Protein AF-A0A2S7KVQ4-F1 (afdb_monomer_lite)

Structure (mmCIF, N/CA/C/O backbone):
data_AF-A0A2S7KVQ4-F1
#
_entry.id   AF-A0A2S7KVQ4-F1
#
loop_
_atom_site.group_PDB
_atom_site.id
_atom_site.type_symbol
_atom_site.la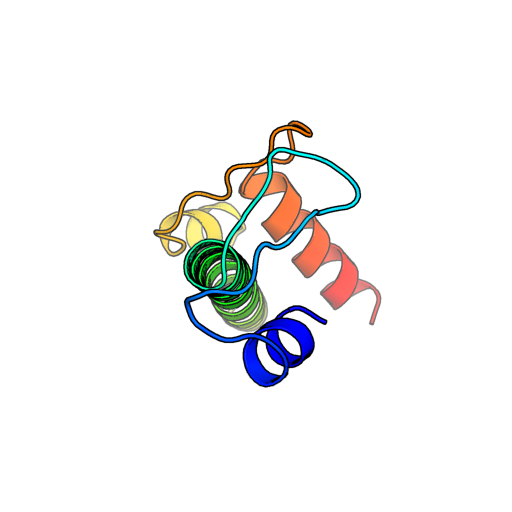bel_atom_id
_atom_site.label_alt_id
_atom_site.label_comp_id
_atom_site.label_asym_id
_atom_site.label_entity_id
_atom_site.label_seq_id
_atom_site.pdbx_PDB_ins_code
_atom_site.Cartn_x
_atom_site.Cartn_y
_atom_site.Cartn_z
_atom_site.occupancy
_atom_site.B_iso_or_equiv
_atom_site.auth_seq_id
_atom_site.auth_comp_id
_atom_site.auth_asym_id
_atom_site.auth_atom_id
_atom_site.pdbx_PDB_model_num
ATOM 1 N N . MET A 1 1 ? -7.375 1.061 -12.945 1.00 79.75 1 MET A N 1
ATOM 2 C CA . MET A 1 1 ? -6.253 1.591 -13.749 1.00 79.75 1 MET A CA 1
ATOM 3 C C . MET A 1 1 ? -4.998 0.715 -13.680 1.00 79.75 1 MET A C 1
ATOM 5 O O . MET A 1 1 ? -4.664 0.129 -14.695 1.00 79.75 1 MET A O 1
ATOM 9 N N . LEU A 1 2 ? -4.332 0.527 -12.526 1.00 86.19 2 LEU A N 1
ATOM 10 C CA . LEU A 1 2 ? -3.074 -0.258 -12.465 1.00 86.19 2 LEU A CA 1
ATOM 11 C C . LEU A 1 2 ? -3.210 -1.707 -12.973 1.00 86.19 2 LEU A C 1
ATOM 13 O O . LEU A 1 2 ? -2.340 -2.190 -13.689 1.00 86.19 2 LEU A O 1
ATOM 17 N N . ASN A 1 3 ? -4.331 -2.378 -12.685 1.00 86.25 3 ASN A N 1
ATOM 18 C CA . ASN A 1 3 ? -4.602 -3.719 -13.222 1.00 86.25 3 ASN A CA 1
ATOM 19 C C . ASN A 1 3 ? -4.738 -3.753 -14.750 1.00 86.25 3 ASN A C 1
ATOM 21 O O . ASN A 1 3 ? -4.348 -4.739 -15.358 1.00 86.25 3 ASN A O 1
ATOM 25 N N . GLN A 1 4 ? -5.249 -2.689 -15.377 1.00 89.94 4 GLN A N 1
ATOM 26 C CA . GLN A 1 4 ? -5.343 -2.625 -16.840 1.00 89.94 4 GLN A CA 1
ATOM 27 C C . GLN A 1 4 ? -3.949 -2.523 -17.459 1.00 89.94 4 GLN A C 1
ATOM 29 O O . GLN A 1 4 ? -3.666 -3.227 -18.416 1.00 89.94 4 GLN A O 1
ATOM 34 N N . ILE A 1 5 ? -3.060 -1.719 -16.863 1.00 87.69 5 ILE A N 1
ATOM 35 C CA . ILE A 1 5 ? -1.660 -1.624 -17.298 1.00 87.69 5 ILE A CA 1
ATOM 36 C C . ILE A 1 5 ? -0.996 -3.001 -17.217 1.00 87.69 5 ILE A C 1
ATOM 38 O O . ILE A 1 5 ? -0.415 -3.444 -18.195 1.00 87.69 5 ILE A O 1
ATOM 42 N N . ILE A 1 6 ? -1.153 -3.717 -16.097 1.00 88.75 6 ILE A N 1
ATOM 43 C CA . ILE A 1 6 ? -0.563 -5.055 -15.899 1.00 88.75 6 ILE A CA 1
ATOM 44 C C . ILE A 1 6 ? -1.030 -6.074 -16.952 1.00 88.75 6 ILE A C 1
ATOM 46 O O . ILE A 1 6 ? -0.271 -6.979 -17.275 1.00 88.75 6 ILE A O 1
ATOM 50 N N . ILE A 1 7 ? -2.255 -5.950 -17.469 1.00 92.00 7 ILE A N 1
ATOM 51 C CA . ILE A 1 7 ? -2.800 -6.855 -18.497 1.00 92.00 7 ILE A CA 1
ATOM 52 C C . ILE A 1 7 ? -2.242 -6.538 -19.894 1.00 92.00 7 ILE A C 1
ATOM 54 O O . ILE A 1 7 ? -2.179 -7.426 -20.737 1.00 92.00 7 ILE A O 1
ATOM 58 N N . LEU A 1 8 ? -1.860 -5.286 -20.151 1.00 90.69 8 LEU A N 1
ATOM 59 C CA . LEU A 1 8 ? -1.474 -4.805 -21.483 1.00 90.69 8 LEU A CA 1
ATOM 60 C C . LEU A 1 8 ? 0.029 -4.877 -21.766 1.00 90.69 8 LEU A C 1
ATOM 62 O O . LEU A 1 8 ? 0.426 -4.750 -22.920 1.00 90.69 8 LEU A O 1
ATOM 66 N N . VAL A 1 9 ? 0.852 -5.016 -20.730 1.00 90.88 9 VAL A N 1
ATOM 67 C CA . VAL A 1 9 ? 2.312 -4.904 -20.821 1.00 90.88 9 VAL A CA 1
ATOM 68 C C . VAL A 1 9 ? 2.987 -6.233 -20.486 1.00 90.88 9 VAL A C 1
ATOM 70 O O . VAL A 1 9 ? 2.477 -7.006 -19.674 1.00 90.88 9 VAL A O 1
ATOM 73 N N . ASP A 1 10 ? 4.152 -6.477 -21.078 1.00 92.19 10 ASP A N 1
ATOM 74 C CA . ASP A 1 10 ? 5.013 -7.631 -20.790 1.00 92.19 10 ASP A CA 1
ATOM 75 C C . ASP A 1 10 ? 6.282 -7.219 -20.016 1.00 92.19 10 ASP A C 1
ATOM 77 O O . ASP A 1 10 ? 6.442 -6.063 -19.610 1.00 92.19 10 ASP A O 1
ATOM 81 N N . GLU A 1 11 ? 7.191 -8.166 -19.774 1.00 90.38 11 GLU A N 1
ATOM 82 C CA . GLU A 1 11 ? 8.461 -7.908 -19.087 1.00 90.38 11 GLU A CA 1
ATOM 83 C C . GLU A 1 11 ? 9.425 -6.973 -19.835 1.00 90.38 11 GLU A C 1
ATOM 85 O O . GLU A 1 11 ? 10.299 -6.387 -19.196 1.00 90.38 11 GLU A O 1
ATOM 90 N N . ASN A 1 12 ? 9.264 -6.801 -21.150 1.00 93.44 12 ASN A N 1
ATOM 91 C CA . ASN A 1 12 ? 10.130 -5.964 -21.986 1.00 93.44 12 ASN A CA 1
ATOM 92 C C . ASN A 1 12 ? 9.565 -4.552 -22.185 1.00 93.44 12 ASN A C 1
ATOM 94 O O . ASN A 1 12 ? 10.235 -3.671 -22.729 1.00 93.44 12 ASN A O 1
ATOM 98 N N . THR A 1 13 ? 8.329 -4.322 -21.748 1.00 94.31 13 THR A N 1
ATOM 99 C CA . THR A 1 13 ? 7.639 -3.053 -21.930 1.00 94.31 13 THR A CA 1
ATOM 100 C C . THR A 1 13 ? 8.165 -1.992 -20.963 1.00 94.31 13 THR A C 1
ATOM 102 O O . THR A 1 13 ? 8.103 -2.133 -19.739 1.00 94.31 13 THR A O 1
ATOM 105 N N . ILE A 1 14 ? 8.626 -0.874 -21.526 1.00 93.19 14 ILE A N 1
ATOM 106 C CA . ILE A 1 14 ? 9.022 0.320 -20.776 1.00 93.19 14 ILE A CA 1
ATOM 107 C C . ILE A 1 14 ? 7.781 1.174 -20.493 1.00 93.19 14 ILE A C 1
ATOM 109 O O . ILE A 1 14 ? 7.046 1.539 -21.409 1.00 93.19 14 ILE A O 1
ATOM 113 N N . ILE A 1 15 ? 7.562 1.529 -19.226 1.00 91.75 15 ILE A N 1
ATOM 114 C CA . ILE A 1 15 ? 6.403 2.308 -18.779 1.00 91.75 15 ILE A CA 1
ATOM 115 C C . ILE A 1 15 ? 6.863 3.709 -18.379 1.00 91.75 15 ILE A C 1
ATOM 117 O O . ILE A 1 15 ? 7.641 3.879 -17.439 1.00 91.75 15 ILE A O 1
ATOM 121 N N . MET A 1 16 ? 6.340 4.722 -19.067 1.00 91.94 16 MET A N 1
ATOM 122 C CA . MET A 1 16 ? 6.616 6.132 -18.784 1.00 91.94 16 MET A CA 1
ATOM 123 C C . MET A 1 16 ? 5.428 6.754 -18.038 1.00 91.94 16 MET A C 1
ATOM 125 O O . MET A 1 16 ? 4.397 7.017 -18.663 1.00 91.94 16 MET A O 1
ATOM 129 N N . PRO A 1 17 ? 5.514 6.953 -16.712 1.00 86.69 17 PRO A N 1
ATOM 130 C CA . PRO A 1 17 ? 4.443 7.603 -15.970 1.00 86.69 17 PRO A CA 1
ATOM 131 C C . PRO A 1 17 ? 4.405 9.107 -16.277 1.00 86.69 17 PRO A C 1
ATOM 133 O O . PRO A 1 17 ? 5.410 9.705 -16.653 1.00 86.69 17 PRO A O 1
ATOM 136 N N . GLY A 1 18 ? 3.249 9.741 -16.063 1.00 84.31 18 GLY A N 1
ATOM 137 C CA . GLY A 1 18 ? 3.129 11.201 -16.190 1.00 84.31 18 GLY A CA 1
ATOM 138 C C . GLY A 1 18 ? 4.000 11.973 -15.187 1.00 84.31 18 GLY A C 1
ATOM 139 O O . GLY A 1 18 ? 4.395 13.104 -15.458 1.00 84.31 18 GLY A O 1
ATOM 140 N N . HIS A 1 19 ? 4.337 11.347 -14.054 1.00 81.06 19 HIS A N 1
ATOM 141 C CA . HIS A 1 19 ? 5.264 11.859 -13.048 1.00 81.06 19 HIS A CA 1
ATOM 142 C C . HIS A 1 19 ? 6.143 10.729 -12.505 1.00 81.06 19 HIS A C 1
ATOM 144 O O . HIS A 1 19 ? 5.663 9.611 -12.315 1.00 81.06 19 HIS A O 1
ATOM 150 N N . GLY A 1 20 ? 7.398 11.048 -12.189 1.00 79.38 20 GLY A N 1
ATOM 151 C CA . GLY A 1 20 ? 8.367 10.096 -11.647 1.00 79.38 20 GLY A CA 1
ATOM 152 C C . GLY A 1 20 ? 9.255 9.449 -12.717 1.00 79.38 20 GLY A C 1
ATOM 153 O O . GLY A 1 20 ? 9.206 9.827 -13.889 1.00 79.38 20 GLY A O 1
ATOM 154 N N . PRO A 1 21 ? 10.120 8.507 -12.310 1.00 85.62 21 PRO A N 1
ATOM 155 C CA . PRO A 1 21 ? 11.063 7.858 -13.210 1.00 85.62 21 PRO A CA 1
ATOM 156 C C . PRO A 1 21 ? 10.377 6.847 -14.138 1.00 85.62 21 PRO A C 1
ATOM 158 O O . PRO A 1 21 ? 9.268 6.378 -13.881 1.00 85.62 21 PRO A O 1
ATOM 161 N N . ILE A 1 22 ? 11.089 6.462 -15.199 1.00 88.69 22 ILE A N 1
ATOM 162 C CA . ILE A 1 22 ? 10.729 5.309 -16.030 1.00 88.69 22 ILE A CA 1
ATOM 163 C C . ILE A 1 22 ? 10.558 4.072 -15.135 1.00 88.69 22 ILE A C 1
ATOM 165 O O . ILE A 1 22 ? 11.327 3.857 -14.198 1.00 88.69 22 ILE A O 1
ATOM 169 N N . SER A 1 23 ? 9.550 3.262 -15.439 1.00 90.88 23 SER A N 1
ATOM 170 C CA . SER A 1 23 ? 9.153 2.092 -14.657 1.00 90.88 23 SER A CA 1
ATOM 171 C C . SER A 1 23 ? 8.948 0.862 -15.542 1.00 90.88 23 SER A C 1
ATOM 173 O O . SER A 1 23 ? 8.958 0.944 -16.772 1.00 90.88 23 SER A O 1
ATOM 175 N N . ASN A 1 24 ? 8.766 -0.295 -14.911 1.00 92.56 24 ASN A N 1
ATOM 176 C CA . ASN A 1 24 ? 8.432 -1.557 -15.571 1.00 92.56 24 ASN A CA 1
ATOM 177 C C . ASN A 1 24 ? 7.198 -2.207 -14.917 1.00 92.56 24 ASN A C 1
ATOM 179 O O . ASN A 1 24 ? 6.663 -1.732 -13.910 1.00 92.56 24 ASN A O 1
ATOM 183 N N . ILE A 1 25 ? 6.761 -3.344 -15.463 1.00 93.25 25 ILE A N 1
ATOM 184 C CA . ILE A 1 25 ? 5.595 -4.077 -14.957 1.00 93.25 25 ILE A CA 1
ATOM 185 C C . ILE A 1 25 ? 5.709 -4.478 -13.475 1.00 93.25 25 ILE A C 1
ATOM 187 O O . ILE A 1 25 ? 4.703 -4.494 -12.760 1.00 93.25 25 ILE A O 1
ATOM 191 N N . ASN A 1 26 ? 6.909 -4.788 -12.976 1.00 91.62 26 ASN A N 1
ATOM 192 C CA . ASN A 1 26 ? 7.103 -5.176 -11.578 1.00 91.62 26 ASN A CA 1
ATOM 193 C C . ASN A 1 26 ? 6.90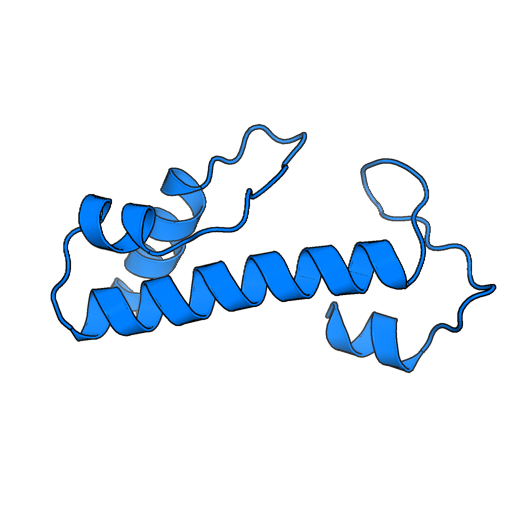8 -3.991 -10.636 1.00 91.62 26 ASN A C 1
ATOM 195 O O . ASN A 1 26 ? 6.352 -4.167 -9.552 1.00 91.62 26 ASN A O 1
ATOM 199 N N . ASP A 1 27 ? 7.304 -2.792 -11.049 1.00 90.81 27 ASP A N 1
ATOM 200 C CA . ASP A 1 27 ? 7.084 -1.578 -10.264 1.00 90.81 27 ASP A CA 1
ATOM 201 C C . ASP A 1 27 ? 5.590 -1.241 -10.181 1.00 90.81 27 ASP A C 1
ATOM 203 O O . ASP A 1 27 ? 5.077 -0.962 -9.095 1.00 90.81 27 ASP A O 1
ATOM 207 N N . VAL A 1 28 ? 4.852 -1.405 -11.285 1.00 91.19 28 VAL A N 1
ATOM 208 C CA . VAL A 1 28 ? 3.386 -1.256 -11.303 1.00 91.19 28 VAL A CA 1
ATOM 209 C C . VAL A 1 28 ? 2.703 -2.295 -10.406 1.00 91.19 28 VAL A C 1
ATOM 211 O O . VAL A 1 28 ? 1.813 -1.949 -9.625 1.00 91.19 28 VAL A O 1
ATOM 214 N N . LYS A 1 29 ? 3.130 -3.565 -10.464 1.00 92.25 29 LYS A N 1
ATOM 215 C CA . LYS A 1 29 ? 2.617 -4.638 -9.591 1.00 92.25 29 LYS A CA 1
ATOM 216 C C . LYS A 1 29 ? 2.881 -4.343 -8.113 1.00 92.25 29 LYS A C 1
ATOM 218 O O . LYS A 1 29 ? 1.980 -4.523 -7.295 1.00 92.25 29 LYS A O 1
ATOM 223 N N . LYS A 1 30 ? 4.084 -3.868 -7.768 1.00 91.00 30 LYS A N 1
ATOM 224 C CA . LYS A 1 30 ? 4.430 -3.457 -6.398 1.00 91.00 30 LYS A CA 1
ATOM 225 C C . LYS A 1 30 ? 3.526 -2.324 -5.927 1.00 91.00 30 LYS A C 1
ATOM 227 O O . LYS A 1 30 ? 2.910 -2.461 -4.875 1.00 91.00 30 LYS A O 1
ATOM 232 N N . LEU A 1 31 ? 3.389 -1.257 -6.718 1.00 90.25 31 LEU A N 1
ATOM 233 C CA . LEU A 1 31 ? 2.533 -0.119 -6.376 1.00 90.25 31 LEU A CA 1
ATOM 234 C C . LEU A 1 31 ? 1.080 -0.552 -6.155 1.00 90.25 31 LEU A C 1
ATOM 236 O O . LEU A 1 31 ? 0.475 -0.189 -5.147 1.00 90.25 31 LEU A O 1
ATOM 240 N N . ARG A 1 32 ? 0.536 -1.384 -7.052 1.00 91.69 32 ARG A N 1
ATOM 241 C CA . ARG A 1 32 ? -0.807 -1.952 -6.890 1.00 91.69 32 ARG A CA 1
ATOM 242 C C . ARG A 1 32 ? -0.940 -2.701 -5.566 1.00 91.69 32 ARG A C 1
ATOM 244 O O . ARG A 1 32 ? -1.902 -2.465 -4.849 1.00 91.69 32 ARG A O 1
ATOM 251 N N . ASN A 1 33 ? -0.003 -3.594 -5.248 1.00 92.25 33 ASN A N 1
ATOM 252 C CA . ASN A 1 33 ? -0.076 -4.403 -4.031 1.00 92.25 33 ASN A CA 1
ATOM 253 C C . ASN A 1 33 ? -0.050 -3.534 -2.767 1.00 92.25 33 ASN A C 1
ATOM 255 O O . ASN A 1 33 ? -0.834 -3.779 -1.856 1.00 92.25 33 ASN A O 1
ATOM 259 N N . VAL A 1 34 ? 0.797 -2.499 -2.741 1.00 91.75 34 VAL A N 1
ATOM 260 C CA . VAL A 1 34 ? 0.853 -1.533 -1.632 1.00 91.75 34 VAL A CA 1
ATOM 261 C C . VAL A 1 34 ? -0.499 -0.838 -1.463 1.00 91.75 34 VAL A C 1
ATOM 263 O O . VAL A 1 34 ? -1.052 -0.842 -0.365 1.00 91.75 34 VAL A O 1
ATOM 266 N N . ILE A 1 35 ? -1.062 -0.292 -2.547 1.00 91.50 35 ILE A N 1
ATOM 267 C CA . ILE A 1 35 ? -2.361 0.398 -2.519 1.00 91.50 35 ILE A CA 1
ATOM 268 C C . ILE A 1 35 ? -3.481 -0.551 -2.074 1.00 91.50 35 ILE A C 1
ATOM 270 O O . ILE A 1 35 ? -4.308 -0.180 -1.243 1.00 91.50 35 ILE A O 1
ATOM 274 N N . GLU A 1 36 ? -3.509 -1.779 -2.598 1.00 92.94 36 GLU A N 1
ATOM 275 C CA . GLU A 1 36 ? -4.517 -2.773 -2.231 1.00 92.94 36 GLU A CA 1
ATOM 276 C C . GLU A 1 36 ? -4.443 -3.176 -0.758 1.00 92.94 36 GLU A C 1
ATOM 278 O O . GLU A 1 36 ? -5.489 -3.280 -0.119 1.00 92.94 36 GLU A O 1
ATOM 283 N N . GLU A 1 37 ? -3.246 -3.407 -0.211 1.00 93.81 37 GLU A N 1
ATOM 284 C CA . GLU A 1 37 ? -3.071 -3.713 1.213 1.00 93.81 37 GLU A CA 1
ATOM 285 C C . GLU A 1 37 ? -3.574 -2.552 2.071 1.00 93.81 37 GLU A C 1
ATOM 287 O O . GLU A 1 37 ? -4.415 -2.758 2.947 1.00 93.81 37 GLU A O 1
ATOM 292 N N . HIS A 1 38 ? -3.121 -1.329 1.775 1.00 93.88 38 HIS A N 1
ATOM 293 C CA . HIS A 1 38 ? -3.526 -0.138 2.516 1.00 93.88 38 HIS A CA 1
ATOM 294 C C . HIS A 1 38 ? -5.047 0.026 2.499 1.00 93.88 38 HIS A C 1
ATOM 296 O O . HIS A 1 38 ? -5.654 0.241 3.548 1.00 93.88 38 HIS A O 1
ATOM 302 N N . TYR A 1 39 ? -5.678 -0.126 1.332 1.00 94.62 39 TYR A N 1
ATOM 303 C CA . TYR A 1 39 ? -7.125 -0.006 1.198 1.00 94.62 39 TYR A CA 1
ATOM 304 C C . TYR A 1 39 ? -7.872 -1.108 1.958 1.00 94.62 39 TYR A C 1
ATOM 306 O O . TYR A 1 39 ? -8.743 -0.806 2.772 1.00 94.62 39 TYR A O 1
ATOM 314 N N . LYS A 1 40 ? -7.513 -2.382 1.748 1.00 95.81 40 LYS A N 1
ATOM 315 C CA . LYS A 1 40 ? -8.184 -3.529 2.384 1.00 95.81 40 LYS A CA 1
ATOM 316 C C . LYS A 1 40 ? -8.093 -3.460 3.908 1.00 95.81 40 LYS A C 1
ATOM 318 O O . LYS A 1 40 ? -9.111 -3.619 4.579 1.00 95.81 40 LYS A O 1
ATOM 323 N N . ILE A 1 41 ? -6.903 -3.195 4.449 1.00 96.56 41 ILE A N 1
ATOM 324 C CA . ILE A 1 41 ? -6.695 -3.090 5.899 1.00 96.56 41 ILE A CA 1
ATOM 325 C C . ILE A 1 41 ? -7.454 -1.888 6.462 1.00 96.56 41 ILE A C 1
ATOM 327 O O . ILE A 1 41 ? -8.121 -2.022 7.485 1.00 96.56 41 ILE A O 1
ATOM 331 N N . THR A 1 42 ? -7.434 -0.743 5.772 1.00 96.56 42 THR A N 1
ATOM 332 C CA . THR A 1 42 ? -8.164 0.449 6.226 1.00 96.56 42 THR A CA 1
ATOM 333 C C . THR A 1 42 ? -9.667 0.224 6.268 1.00 96.56 42 THR A C 1
ATOM 335 O O . THR A 1 42 ? -10.290 0.493 7.291 1.00 96.56 42 THR A O 1
ATOM 338 N N . VAL A 1 43 ? -10.258 -0.306 5.193 1.00 96.69 43 VAL A N 1
ATOM 339 C CA . VAL A 1 43 ? -11.703 -0.570 5.129 1.00 96.69 43 VAL A CA 1
ATOM 340 C C . VAL A 1 43 ? -12.117 -1.580 6.198 1.00 96.69 43 VAL A C 1
ATOM 342 O O . VAL A 1 43 ? -13.097 -1.351 6.904 1.00 96.69 43 VAL A O 1
ATOM 345 N N . ASN A 1 44 ? -11.379 -2.685 6.339 1.00 96.88 44 ASN A N 1
ATOM 346 C CA . ASN A 1 44 ? -11.697 -3.711 7.331 1.00 96.88 44 ASN A CA 1
ATOM 347 C C . ASN A 1 44 ? -11.547 -3.181 8.757 1.00 96.88 44 ASN A C 1
ATOM 349 O O . ASN A 1 44 ? -12.443 -3.367 9.575 1.00 96.88 44 ASN A O 1
ATOM 353 N N . GLY A 1 45 ? -10.447 -2.490 9.054 1.00 96.56 45 GLY A N 1
ATOM 354 C CA . GLY A 1 45 ? -10.217 -1.920 10.374 1.00 96.56 45 GLY A CA 1
ATOM 355 C C . GLY A 1 45 ? -11.255 -0.862 10.739 1.00 96.56 45 GLY A C 1
ATOM 356 O O . GLY A 1 45 ? -11.797 -0.906 11.839 1.00 96.56 45 GLY A O 1
ATOM 357 N N . TYR A 1 46 ? -11.615 0.015 9.797 1.00 96.19 46 TYR A N 1
ATOM 358 C CA . TYR A 1 46 ? -12.674 1.002 9.999 1.00 96.19 46 TYR A CA 1
ATOM 359 C C . TYR A 1 46 ? -14.028 0.342 10.289 1.00 96.19 46 TYR A C 1
ATOM 361 O O . TYR A 1 46 ? -14.687 0.696 11.264 1.00 96.19 46 TYR A O 1
ATOM 369 N N . LYS A 1 47 ? -14.421 -0.668 9.499 1.00 95.06 47 LYS A N 1
ATOM 370 C CA . LYS A 1 47 ? -15.665 -1.430 9.718 1.00 95.06 47 LYS A CA 1
ATOM 371 C C . LYS A 1 47 ? -15.686 -2.167 11.058 1.00 95.06 47 LYS A C 1
ATOM 373 O O . LYS A 1 47 ? -16.750 -2.318 11.647 1.00 95.06 47 LYS A O 1
ATOM 378 N N . ASN A 1 48 ? -14.521 -2.584 11.547 1.00 96.62 48 ASN A N 1
ATOM 379 C CA . ASN A 1 48 ? -14.360 -3.231 12.847 1.00 96.62 48 ASN A CA 1
ATOM 380 C C . ASN A 1 48 ? -14.223 -2.233 14.014 1.00 96.62 48 ASN A C 1
ATOM 382 O O . ASN A 1 48 ? -13.977 -2.654 15.141 1.00 96.62 48 ASN A O 1
ATOM 386 N N . GLY A 1 49 ? -14.363 -0.924 13.768 1.00 95.94 49 GLY A N 1
ATOM 387 C CA . GLY A 1 49 ? -14.290 0.108 14.804 1.00 95.94 49 GLY A CA 1
ATOM 388 C C . GLY A 1 49 ? -12.878 0.401 15.320 1.00 95.94 49 GLY A C 1
ATOM 389 O O . GLY A 1 49 ? -12.741 1.010 16.380 1.00 95.94 49 GLY A O 1
ATOM 390 N N . LEU A 1 50 ? -11.833 -0.013 14.597 1.00 97.19 50 LEU A N 1
ATOM 391 C CA . LEU A 1 50 ? -10.447 0.252 14.980 1.00 97.19 50 LEU A CA 1
ATOM 392 C C . LEU A 1 50 ? -10.105 1.739 14.844 1.00 97.19 50 LEU A C 1
ATOM 394 O O . LEU A 1 50 ? -10.548 2.433 13.923 1.00 97.19 50 LEU A O 1
ATOM 398 N N . SER A 1 51 ? -9.246 2.221 15.738 1.00 95.75 51 SER A N 1
ATOM 399 C CA . SER A 1 51 ? -8.658 3.552 15.637 1.00 95.75 51 SER A CA 1
ATOM 400 C C . SER A 1 51 ? -7.661 3.641 14.476 1.00 95.75 51 SER A C 1
ATOM 402 O O . SER A 1 51 ? -7.090 2.649 14.022 1.00 95.75 51 SER A O 1
ATOM 404 N N . ILE A 1 52 ? -7.378 4.867 14.021 1.00 94.38 52 ILE A N 1
ATOM 405 C CA . ILE A 1 52 ? -6.393 5.115 12.953 1.00 94.38 52 ILE A CA 1
ATOM 406 C C . ILE A 1 52 ? -5.029 4.499 13.301 1.00 94.38 52 ILE A C 1
ATOM 408 O O . ILE A 1 52 ? -4.381 3.923 12.433 1.00 94.38 52 ILE A O 1
ATOM 412 N N . ASN A 1 53 ? -4.594 4.582 14.560 1.00 95.19 53 ASN A N 1
ATOM 413 C CA . ASN A 1 53 ? -3.296 4.050 14.976 1.00 95.19 53 ASN A CA 1
ATOM 414 C C . ASN A 1 53 ? -3.244 2.515 14.909 1.00 95.19 53 ASN A C 1
ATOM 416 O O . ASN A 1 53 ? -2.220 1.964 14.511 1.00 95.19 53 ASN A O 1
ATOM 420 N N . GLU A 1 54 ? -4.341 1.832 15.244 1.00 95.94 54 GLU A N 1
ATOM 421 C CA . GLU A 1 54 ? -4.451 0.370 15.131 1.00 95.94 54 GLU A CA 1
ATOM 422 C C . GLU A 1 54 ? -4.498 -0.089 13.671 1.00 95.94 54 GLU A C 1
ATOM 424 O O . GLU A 1 54 ? -3.895 -1.095 13.313 1.00 95.94 54 GLU A O 1
ATOM 429 N N . ILE A 1 55 ? -5.158 0.672 12.798 1.00 96.06 55 ILE A N 1
ATOM 430 C CA . ILE A 1 55 ? -5.130 0.413 11.353 1.00 96.06 55 ILE A CA 1
ATOM 431 C C . ILE A 1 55 ? -3.703 0.586 10.820 1.00 96.06 55 ILE A C 1
ATOM 433 O O . ILE A 1 55 ? -3.193 -0.255 10.081 1.00 96.06 55 ILE A O 1
ATOM 437 N N . LEU A 1 56 ? -3.023 1.662 11.224 1.00 94.31 56 LEU A N 1
ATOM 438 C CA . LEU A 1 56 ? -1.657 1.945 10.793 1.00 94.31 56 LEU A CA 1
ATOM 439 C C . LEU A 1 56 ? -0.657 0.883 11.250 1.00 94.31 56 LEU A C 1
ATOM 441 O O . LEU A 1 56 ? 0.305 0.641 10.521 1.00 94.31 56 LEU A O 1
ATOM 445 N N . SER A 1 57 ? -0.840 0.267 12.418 1.00 95.06 57 SER A N 1
ATOM 446 C CA . SER A 1 57 ? 0.062 -0.788 12.891 1.00 95.06 57 SER A CA 1
ATOM 447 C C . SER A 1 57 ? -0.092 -2.098 12.111 1.00 95.06 57 SER A C 1
ATOM 449 O O . SER A 1 57 ? 0.864 -2.864 12.035 1.00 95.06 57 SER A O 1
ATOM 451 N N . GLN A 1 58 ? -1.249 -2.332 11.484 1.00 95.12 58 GLN A N 1
ATOM 452 C CA . GLN A 1 58 ? -1.506 -3.523 10.667 1.00 95.12 58 GLN A CA 1
ATOM 453 C C . GLN A 1 58 ? -0.969 -3.406 9.237 1.00 95.12 58 GLN A C 1
ATOM 455 O O . GLN A 1 58 ? -0.701 -4.421 8.602 1.00 95.12 58 GLN A O 1
ATOM 460 N N . ILE A 1 59 ? -0.793 -2.185 8.723 1.00 92.19 59 ILE A N 1
ATOM 461 C CA . ILE A 1 59 ? -0.236 -1.964 7.385 1.00 92.19 59 ILE A CA 1
ATOM 462 C C . ILE A 1 59 ? 1.285 -2.103 7.433 1.00 92.19 59 ILE A C 1
ATOM 464 O O . ILE A 1 59 ? 1.978 -1.247 8.003 1.00 92.19 59 ILE A O 1
ATOM 468 N N . THR A 1 60 ? 1.788 -3.153 6.787 1.00 88.62 60 THR A N 1
ATOM 469 C CA . THR A 1 60 ? 3.208 -3.529 6.794 1.00 88.62 60 THR A CA 1
ATOM 470 C C . THR A 1 60 ? 3.995 -2.906 5.647 1.00 88.62 60 THR A C 1
ATOM 472 O O . THR A 1 60 ? 5.190 -2.640 5.789 1.00 88.62 60 THR A O 1
ATOM 475 N N . THR A 1 61 ? 3.340 -2.626 4.517 1.00 87.31 61 THR A N 1
ATOM 476 C CA . THR A 1 61 ? 4.001 -1.979 3.384 1.00 87.31 61 THR A CA 1
ATOM 477 C C . THR A 1 61 ? 4.226 -0.489 3.596 1.00 87.31 61 THR A C 1
ATOM 479 O O . THR A 1 61 ? 3.487 0.215 4.286 1.00 87.31 61 THR A O 1
ATOM 482 N N . ILE A 1 62 ? 5.284 0.005 2.955 1.00 83.69 62 ILE A N 1
ATOM 483 C CA . ILE A 1 62 ? 5.627 1.422 2.931 1.00 83.69 62 ILE A CA 1
ATOM 484 C C . ILE A 1 62 ? 5.019 2.039 1.676 1.00 83.69 62 ILE A C 1
ATOM 486 O O . ILE A 1 62 ? 5.371 1.659 0.557 1.00 83.69 62 ILE A O 1
ATOM 490 N N . LEU A 1 63 ? 4.159 3.036 1.865 1.00 81.00 63 LEU A N 1
ATOM 491 C CA . LEU A 1 63 ? 3.735 3.923 0.792 1.00 81.00 63 LEU A CA 1
ATOM 492 C C . LEU A 1 63 ? 4.871 4.912 0.501 1.00 81.00 63 LEU A C 1
ATOM 494 O O . LEU A 1 63 ? 5.065 5.882 1.231 1.00 81.00 63 LEU A O 1
ATOM 498 N N . LYS A 1 64 ? 5.665 4.636 -0.538 1.00 72.56 64 LYS A N 1
ATOM 499 C CA . LYS A 1 64 ? 6.656 5.592 -1.045 1.00 72.56 64 LYS A CA 1
ATOM 500 C C . LYS A 1 64 ? 5.961 6.560 -1.996 1.00 72.56 64 LYS A C 1
ATOM 502 O O . LYS A 1 64 ? 5.439 6.135 -3.022 1.00 72.56 64 LYS A O 1
ATOM 507 N N . SER A 1 65 ? 5.963 7.840 -1.646 1.00 67.62 65 SER A N 1
ATOM 508 C CA . SER A 1 65 ? 5.420 8.912 -2.474 1.00 67.62 65 SER A CA 1
ATOM 509 C C . SER A 1 65 ? 6.403 10.075 -2.512 1.00 67.62 65 SER A C 1
ATOM 511 O O . SER A 1 65 ? 6.635 10.715 -1.488 1.00 67.62 65 SER A O 1
ATOM 513 N N . ASP A 1 66 ? 6.889 10.413 -3.704 1.00 68.94 66 ASP A N 1
ATOM 514 C CA . ASP A 1 66 ? 7.709 11.613 -3.920 1.00 68.94 66 ASP A CA 1
ATOM 515 C C . ASP A 1 66 ? 6.892 12.908 -3.730 1.00 68.94 66 ASP A C 1
ATOM 517 O O . ASP A 1 66 ? 7.449 13.978 -3.514 1.00 68.94 66 ASP A O 1
ATOM 521 N N . ALA A 1 67 ? 5.556 12.805 -3.731 1.00 67.88 67 ALA A N 1
ATOM 522 C CA . ALA A 1 67 ? 4.625 13.903 -3.463 1.00 67.88 67 ALA A CA 1
ATOM 523 C C . ALA A 1 67 ? 4.386 14.180 -1.961 1.00 67.88 67 ALA A C 1
ATOM 525 O O . ALA A 1 67 ? 3.482 14.934 -1.615 1.00 67.88 67 ALA A O 1
ATOM 526 N N . GLY A 1 68 ? 5.135 13.539 -1.052 1.00 70.75 68 GLY A N 1
ATOM 527 C CA . GLY A 1 68 ? 5.027 13.780 0.395 1.00 70.75 68 GLY A CA 1
ATOM 528 C C . GLY A 1 68 ? 3.788 13.191 1.086 1.00 70.75 68 GLY A C 1
ATOM 529 O O . GLY A 1 68 ? 3.597 13.423 2.275 1.00 70.75 68 GLY A O 1
ATOM 530 N N . ILE A 1 69 ? 2.962 12.413 0.378 1.00 81.44 69 ILE A N 1
ATOM 531 C CA . ILE A 1 69 ? 1.800 11.722 0.955 1.00 81.44 69 ILE A CA 1
ATOM 532 C C . ILE A 1 69 ? 2.279 10.625 1.906 1.00 81.44 69 ILE A C 1
ATOM 534 O O . ILE A 1 69 ? 2.991 9.702 1.501 1.00 81.44 69 ILE A O 1
ATOM 538 N N . THR A 1 70 ? 1.860 10.696 3.167 1.00 87.00 70 THR A N 1
ATOM 539 C CA . THR A 1 70 ? 2.208 9.691 4.171 1.00 87.00 70 THR A CA 1
ATOM 540 C C . THR A 1 70 ? 1.198 8.545 4.206 1.00 87.00 70 THR A C 1
ATOM 542 O O . THR A 1 70 ? 0.047 8.657 3.777 1.00 87.00 70 THR A O 1
ATOM 545 N N . LYS A 1 71 ? 1.609 7.427 4.815 1.00 88.69 71 LYS A N 1
ATOM 546 C CA . LYS A 1 71 ? 0.715 6.303 5.136 1.00 88.69 71 LYS A CA 1
ATOM 547 C C . LYS A 1 71 ? -0.525 6.757 5.918 1.00 88.69 71 LYS A C 1
ATOM 549 O O . LYS A 1 71 ? -1.622 6.263 5.677 1.00 88.69 71 LYS A O 1
ATOM 554 N N . LYS A 1 72 ? -0.349 7.699 6.851 1.00 91.38 72 LYS A N 1
ATOM 555 C CA . LYS A 1 72 ? -1.433 8.241 7.677 1.00 91.38 72 LYS A CA 1
ATOM 556 C C . LYS A 1 72 ? -2.435 9.028 6.841 1.00 91.38 72 LYS A C 1
ATOM 558 O O . LYS A 1 72 ? -3.629 8.789 6.995 1.00 91.38 72 LYS A O 1
ATOM 563 N N . ASP A 1 73 ? -1.954 9.881 5.941 1.00 91.31 73 ASP A N 1
ATOM 564 C CA . ASP A 1 73 ? -2.818 10.682 5.066 1.00 91.31 73 ASP A CA 1
ATOM 565 C C . ASP A 1 73 ? -3.687 9.775 4.193 1.00 91.31 73 ASP A C 1
ATOM 567 O O . ASP A 1 73 ? -4.893 9.976 4.074 1.00 91.31 73 ASP A O 1
ATOM 571 N N . PHE A 1 74 ? -3.098 8.705 3.653 1.00 92.19 74 PHE A N 1
ATOM 572 C CA . PHE A 1 74 ? -3.824 7.734 2.841 1.00 92.19 74 PHE A CA 1
ATOM 573 C C . PHE A 1 74 ? -4.947 7.030 3.623 1.00 92.19 74 PHE A C 1
ATOM 575 O O . PHE A 1 74 ? -6.083 6.967 3.153 1.00 92.19 74 PHE A O 1
ATOM 582 N N . VAL A 1 75 ? -4.658 6.551 4.840 1.00 94.38 75 VAL A N 1
ATOM 583 C CA . VAL A 1 75 ? -5.661 5.935 5.730 1.00 94.38 75 VAL A CA 1
ATOM 584 C C . VAL A 1 75 ? -6.777 6.926 6.072 1.00 94.38 75 VAL A C 1
ATOM 586 O O . VAL A 1 75 ? -7.956 6.577 6.023 1.00 94.38 75 VAL A O 1
ATOM 589 N N . GLN A 1 76 ? -6.419 8.169 6.403 1.00 94.94 76 GLN A N 1
ATOM 590 C CA . GLN A 1 76 ? -7.385 9.211 6.747 1.00 94.94 76 GLN A CA 1
ATOM 591 C C . GLN A 1 76 ? -8.304 9.556 5.575 1.00 94.94 76 GLN A C 1
ATOM 593 O O . GLN A 1 76 ? -9.510 9.668 5.786 1.00 94.94 76 GLN A O 1
ATOM 598 N N . ASN A 1 77 ? -7.763 9.654 4.361 1.00 93.56 77 ASN A N 1
ATOM 599 C CA . ASN A 1 77 ? -8.543 9.927 3.156 1.00 93.56 77 ASN A CA 1
ATOM 600 C C . ASN A 1 77 ? -9.540 8.803 2.860 1.00 93.56 77 ASN A C 1
ATOM 602 O O . ASN A 1 77 ? -10.711 9.081 2.631 1.00 93.56 77 ASN A O 1
ATOM 606 N N . ILE A 1 78 ? -9.128 7.533 2.964 1.00 94.44 78 ILE A N 1
ATOM 607 C CA . ILE A 1 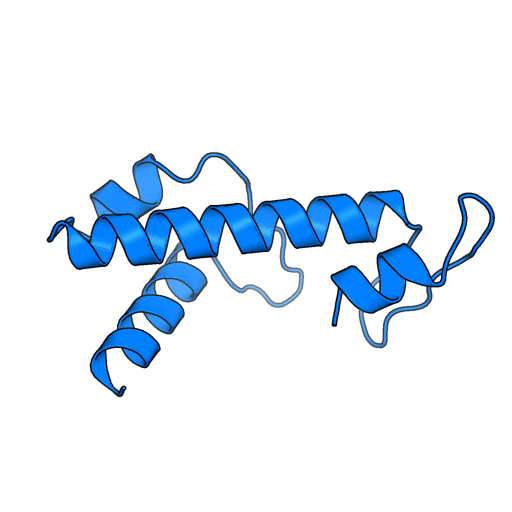78 ? -10.058 6.405 2.781 1.00 94.44 78 ILE A CA 1
ATOM 608 C C . ILE A 1 78 ? -11.180 6.453 3.821 1.00 94.44 78 ILE A C 1
ATOM 610 O O . ILE A 1 78 ? -12.346 6.286 3.479 1.00 94.44 78 ILE A O 1
ATOM 614 N N . ILE A 1 79 ? -10.850 6.676 5.096 1.00 94.81 79 ILE A N 1
ATOM 615 C CA . ILE A 1 79 ? -11.859 6.761 6.161 1.00 94.81 79 ILE A CA 1
ATOM 616 C C . ILE A 1 79 ? -12.809 7.938 5.921 1.00 94.81 79 ILE A C 1
ATOM 618 O O . ILE A 1 79 ? -14.000 7.823 6.193 1.00 94.81 79 ILE A O 1
ATOM 622 N N . HIS A 1 80 ? -12.295 9.069 5.445 1.00 95.44 80 HIS A N 1
ATOM 623 C CA . HIS A 1 80 ? -13.112 10.221 5.090 1.00 95.44 80 HIS A CA 1
ATOM 624 C C . HIS A 1 80 ? -14.095 9.878 3.962 1.00 95.44 80 HIS A C 1
ATOM 626 O O . HIS A 1 80 ? -15.294 10.091 4.124 1.00 95.44 80 HIS A O 1
ATOM 632 N N . ASP A 1 81 ? -13.621 9.254 2.884 1.00 94.31 81 ASP A N 1
ATOM 633 C CA . ASP A 1 81 ? -14.473 8.816 1.774 1.00 94.31 81 ASP A CA 1
ATOM 634 C C . ASP A 1 81 ? -15.536 7.804 2.225 1.00 94.31 81 ASP A C 1
ATOM 636 O O . ASP A 1 81 ? -16.685 7.894 1.803 1.00 94.31 81 ASP A O 1
ATOM 640 N N . LEU A 1 82 ? -15.192 6.878 3.127 1.00 92.38 82 LEU A N 1
ATOM 641 C CA . LEU A 1 82 ? -16.140 5.921 3.718 1.00 92.38 82 LEU A CA 1
ATOM 642 C C . LEU A 1 82 ? -17.184 6.566 4.638 1.00 92.38 82 LEU A C 1
ATOM 644 O O . LEU A 1 82 ? -18.189 5.934 4.930 1.00 92.38 82 LEU A O 1
ATOM 648 N N . LYS A 1 83 ? -16.932 7.772 5.157 1.00 92.19 83 LYS A N 1
ATOM 649 C CA . LYS A 1 83 ? -17.904 8.524 5.970 1.00 92.19 83 LYS A CA 1
ATOM 650 C C . LYS A 1 83 ? -18.846 9.365 5.118 1.00 92.19 83 LYS A C 1
ATOM 652 O O . LYS A 1 83 ? -19.930 9.706 5.581 1.00 92.19 83 LYS A O 1
ATOM 657 N N . MET A 1 84 ? -18.392 9.775 3.935 1.00 91.19 84 MET A N 1
ATOM 658 C CA . MET A 1 84 ? -19.160 10.618 3.018 1.00 91.19 84 MET A CA 1
ATOM 659 C C . MET A 1 84 ? -20.024 9.821 2.033 1.00 91.19 84 MET A C 1
ATOM 661 O O . MET A 1 84 ? -20.849 10.427 1.352 1.00 91.19 84 MET A O 1
ATOM 665 N N . ASN A 1 85 ? -19.844 8.498 1.968 1.00 71.00 85 ASN A N 1
ATOM 666 C CA . ASN A 1 85 ? -20.637 7.556 1.172 1.00 71.00 85 ASN A CA 1
ATOM 667 C C . ASN A 1 85 ? -21.343 6.548 2.080 1.00 71.00 85 ASN A C 1
ATOM 669 O O . ASN A 1 85 ? -22.427 6.070 1.681 1.00 71.00 85 ASN A O 1
#

Sequence (85 aa):
MLNQIIILVDENTIIMPGHGPISNINDVKKLRNVIEEHYKITVNGYKNGLSINEILSQITTILKSDAGITKKDFVQNIIHDLKMN

Radius of gyration: 14.73 Å; chains: 1; bounding box: 32×22×38 Å

Organism: NCBI:txid53483

Foldseek 3Di:
DLVVVLVPFDQPDWDDDPDDDIDGSVVSVVQVVLLVLLLVLLVVCVVVVHDLVVSVVSRPDFDDDPVPQGSSNSSVVSSVVVVVD

Secondary structure (DSSP, 8-state):
-HHHHHHH--TT--B--SSSS-B-HHHHHHHHHHHHHHHHHHHHHHHTT--HHHHHHH--S----TT---HHHHHHHHHHHHHH-

pLDDT: mean 90.05, std 6.93, range [67.62, 97.19]

=== 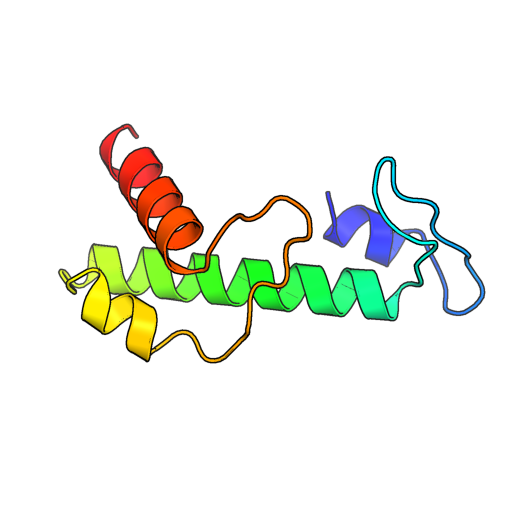Feature glossary ===
Key to the feature types in this record:

— What the protein is —

Primary structure: the covalent order of the twenty standard amino acids along the backbone. Two proteins with the same sequence will (almost always) fold to the same structure; two with 30% identity often share a fold but not the details.

Database cross-references. InterPro integrates a dozen domain/family signature databases into unified entries with residue-range hits. GO terms attach function/process/location labels with evidence codes. CATH codes position the fold in a four-level structural taxonomy. Organism is the NCBI-taxonomy species name.

— Where its atoms are —

The mmCIF block holds the 3D Cartesian coordinates of each backbone atom (N, Cα, C, O) in ångströms. mmCIF is the PDB's canonical archive format — a tagged-loop text representation of the atomic model.

Six rendered views show the 3D structure from the 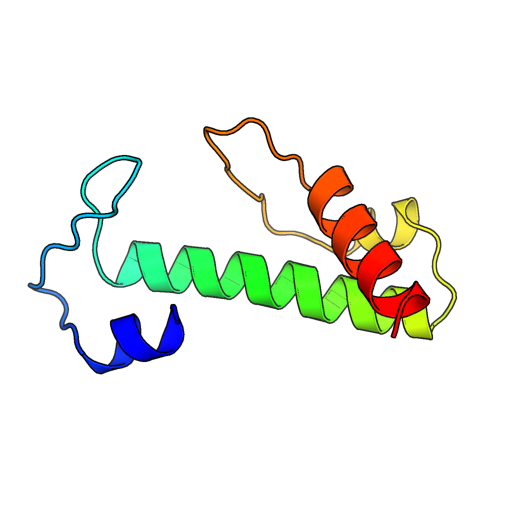faces of a cube — i.e. along ±x, ±y, ±z. Rendering representation is drawn randomly per protein from cartoon (secondary-structure ribbons), sticks (backbone bonds), or molecular surface; coloring is either N→C rainbow (blue at the N-terminus through red at the C-terminus) or one color per chain.

— Local backbone conformation —

DSSP 8-state secondary structure assigns each residue one of H (α-helix), G (3₁₀-helix), I (π-helix), E (extended β-strand), B (isolated β-bridge), T (hydrogen-bonded turn), S (bend), or '-' (coil). The assignment is computed from backbone hydrogen-bond geometry via the Kabsch–Sander algorithm.

P-SEA three-state annotation labels each residue as helix, strand, or coil based purely on the geometry of the Cα trace. It serves as a fallback when the full backbone (and thus DSSP) is unavailable.

The φ/ψ torsion pair specifies the backbone conformation at each residue. φ rotates about the N–Cα bond, ψ about the Cα–C bond. Steric clashes forbid most of the (φ, ψ) plane — the allowed regions (α-helix basin, β-sheet basin, left-handed helix) are the Ramachandran-allowed regions.

— Global shape and packing —

The geometric summary reports three shape descriptors. Rg (radius of gyration) measures how spread out the Cα atoms are about their centre of mass; compact globular proteins have small Rg, elongated or unfolded ones large. Cα contacts (<8 Å, |i−j|>4) count long-range residue pairs in spatial proximity — high for tightly packed folds, near zero for rods or random coil. The bounding-box extents give the protein's footprint along x, y, z in Å.

Accessible surface area quantifies burial. A residue with SASA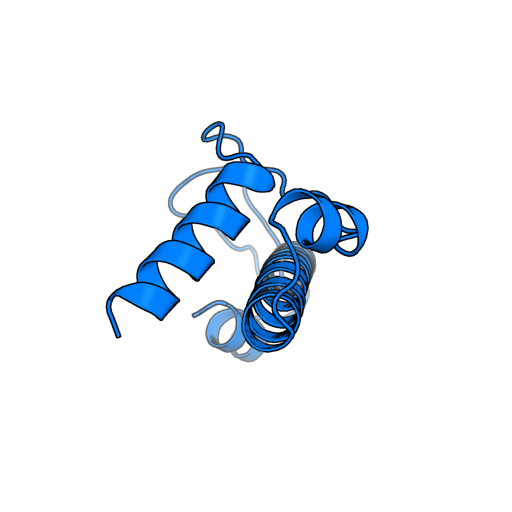 near zero is packed into the hydrophobic core; one with SASA >100 Å² sits on the surface. Computed here via the Shrake–Rupley numerical algorithm with a 1.4 Å probe.

Plot images: a contact map (which residues are close in 3D, as an N×N binary image), a Ramachandran scatter (backbone torsion angles, revealing secondary-structure composition at a glance), and — for AlphaFold structures — a PAE heatmap (pairwise prediction confidence).

— Structural neighborhood —

The Foldseek 3Di string encodes local tertiary geometry as a 20-letter alphabet — one character per residue — derived from the relative positions of nearby Cα atoms. Unlike the amino-acid sequence, 3Di is a direct function of the 3D structure, so two proteins with the same fold have similar 3Di strings even at low sequence identity.

Nearest PDB neighbors are the top structural matches found by Foldseek when searching this structure against the entire Protein Data Bank. Each hit reports a TM-score (0 to 1; >0.5 almost always implies the same fold) and an E-value. These are *structural* homologs — they may share no detectable sequence similarity.

— Confidence and disorder —

For AlphaFold models, the B-factor field carries pLDDT — the model's own estimate of local accuracy on a 0–100 scale. Regions with pLDDT<50 should be treated as essentially unmodeled; they often correspond to intrinsically disordered segments.

B-factor (Debye–Waller factor) reflects atomic displacement in the crystal lattice. It is an experimental observable (units Å²), not a prediction; low values mean the atom is pinned down, high values mean it moves or is heterogeneous across the crystal.

Predicted aligned error is AlphaFold's pairwise confidence. Unlike pLDDT (per-residue), PAE is per-residue-pair and captures whether two parts of the structure are correctly placed relative to each other. Units are ångströms of expected positional error.